Protein AF-A0A1V3L5J2-F1 (afdb_monomer_lite)

Sequence (141 aa):
MDQKIKSFVMALELFTKDADLMKVVALFPEDMNKRKVFYFKEMFITPENHLFYIVTSLFIDWAAEFSGQCDDKTSIFLDEIKDIFEFIDTDISLAEQQKVIDEVKVCLGSLSIPVRHLTKSEIQSLRESKRDAYYKMMAMN

pLDDT: mean 83.61, std 12.0, range [38.22, 95.12]

Structure (mmCIF, N/CA/C/O backbone):
data_AF-A0A1V3L5J2-F1
#
_entry.id   AF-A0A1V3L5J2-F1
#
loop_
_atom_site.group_PDB
_atom_site.id
_atom_site.type_symbol
_atom_site.label_atom_id
_atom_site.label_alt_id
_atom_site.label_comp_id
_atom_site.label_asym_id
_atom_site.label_entity_id
_atom_site.label_seq_id
_atom_site.pdbx_PDB_ins_code
_atom_site.Cartn_x
_atom_site.Cartn_y
_atom_site.Cartn_z
_atom_site.occupancy
_atom_site.B_iso_or_equiv
_atom_site.auth_seq_id
_atom_site.auth_comp_id
_atom_site.auth_asym_id
_atom_site.auth_atom_id
_atom_site.pdbx_PDB_model_num
ATOM 1 N N . MET A 1 1 ? 1.942 -0.411 -19.650 1.00 61.72 1 MET A N 1
ATOM 2 C CA . MET A 1 1 ? 1.562 -0.711 -18.258 1.00 61.72 1 MET A CA 1
ATOM 3 C C . MET A 1 1 ? 0.278 -1.521 -18.272 1.00 61.72 1 MET A C 1
ATOM 5 O O . MET A 1 1 ? -0.712 -1.038 -18.825 1.00 61.72 1 MET A O 1
ATOM 9 N N . ASP A 1 2 ? 0.349 -2.749 -17.759 1.00 79.00 2 ASP A N 1
ATOM 10 C CA . ASP A 1 2 ? -0.768 -3.693 -17.625 1.00 79.00 2 ASP A CA 1
ATOM 11 C C . ASP A 1 2 ? -1.952 -3.053 -16.874 1.00 79.00 2 ASP A C 1
ATOM 13 O O . ASP A 1 2 ? -1.756 -2.198 -16.006 1.00 79.00 2 ASP A O 1
ATOM 17 N N . GLN A 1 3 ? -3.184 -3.441 -17.213 1.00 82.38 3 GLN A N 1
ATOM 18 C CA . GLN A 1 3 ? -4.388 -2.919 -16.566 1.00 82.38 3 GLN A CA 1
ATOM 19 C C . GLN A 1 3 ? -4.410 -3.208 -15.057 1.00 82.38 3 GLN A C 1
ATOM 21 O O . GLN A 1 3 ? -4.843 -2.353 -14.288 1.00 82.38 3 GLN A O 1
ATOM 26 N N . LYS A 1 4 ? -3.902 -4.365 -14.619 1.00 87.19 4 LYS A N 1
ATOM 27 C CA . LYS A 1 4 ? -3.822 -4.727 -13.200 1.00 87.19 4 LYS A CA 1
ATOM 28 C C . LYS A 1 4 ? -2.830 -3.845 -12.441 1.00 87.19 4 LYS A C 1
ATOM 30 O O . LYS A 1 4 ? -3.141 -3.383 -11.348 1.00 87.19 4 LYS A O 1
ATOM 35 N N . ILE A 1 5 ? -1.684 -3.541 -13.051 1.00 88.88 5 ILE A N 1
ATOM 36 C CA . ILE A 1 5 ? -0.670 -2.641 -12.477 1.00 88.88 5 ILE A CA 1
ATOM 37 C C . ILE A 1 5 ? -1.225 -1.218 -12.372 1.00 88.88 5 ILE A C 1
ATOM 39 O O . ILE A 1 5 ? -1.040 -0.555 -11.358 1.00 88.88 5 ILE A O 1
ATOM 43 N N . LYS A 1 6 ? -1.970 -0.747 -13.382 1.00 88.81 6 LYS A N 1
ATOM 44 C CA . LYS A 1 6 ? -2.648 0.557 -13.302 1.00 88.81 6 LYS A CA 1
ATOM 45 C C . LYS A 1 6 ? -3.628 0.620 -12.131 1.00 88.81 6 LYS A C 1
ATOM 47 O O . LYS A 1 6 ? -3.646 1.617 -11.419 1.00 88.81 6 LYS A O 1
ATOM 52 N N . SER A 1 7 ? -4.420 -0.432 -11.917 1.00 91.25 7 SER A N 1
ATOM 53 C CA . SER A 1 7 ? -5.335 -0.515 -10.773 1.00 91.25 7 SER A CA 1
ATOM 54 C C . SER A 1 7 ? -4.595 -0.511 -9.433 1.00 91.25 7 SER A C 1
ATOM 56 O O . SER A 1 7 ? -5.023 0.188 -8.518 1.00 91.25 7 SER A O 1
ATOM 58 N N . PHE A 1 8 ? -3.467 -1.219 -9.336 1.00 93.50 8 PHE A N 1
ATOM 59 C CA . PHE A 1 8 ? -2.598 -1.193 -8.158 1.00 93.50 8 PHE A CA 1
ATOM 60 C C . PHE A 1 8 ? -2.083 0.224 -7.864 1.00 93.50 8 PHE A C 1
ATOM 62 O O . PHE A 1 8 ? -2.241 0.730 -6.754 1.00 93.50 8 PHE A O 1
ATOM 69 N N . VAL A 1 9 ? -1.547 0.908 -8.881 1.00 92.38 9 VAL A N 1
ATOM 70 C CA . VAL A 1 9 ? -1.051 2.288 -8.755 1.00 92.38 9 VAL A CA 1
ATOM 71 C C . VAL A 1 9 ? -2.171 3.245 -8.349 1.00 92.38 9 VAL A C 1
ATOM 73 O O . VAL A 1 9 ? -1.975 4.056 -7.453 1.00 92.38 9 VAL A O 1
ATOM 76 N N . MET A 1 10 ? -3.368 3.125 -8.932 1.00 92.00 10 MET A N 1
ATOM 77 C CA . MET A 1 10 ? -4.522 3.941 -8.532 1.00 92.00 10 MET A CA 1
ATOM 78 C C . MET A 1 10 ? -4.913 3.730 -7.063 1.00 92.00 10 MET A C 1
ATOM 80 O O . MET A 1 10 ? -5.263 4.692 -6.380 1.00 92.00 10 MET A O 1
ATOM 84 N N . ALA A 1 11 ? -4.854 2.492 -6.566 1.00 94.19 11 ALA A N 1
ATOM 85 C CA . ALA A 1 11 ? -5.134 2.203 -5.165 1.00 94.19 11 ALA A CA 1
ATOM 86 C C . ALA A 1 11 ? -4.074 2.815 -4.233 1.00 94.19 11 ALA A C 1
ATOM 88 O O . ALA A 1 11 ? -4.437 3.408 -3.217 1.00 94.19 11 ALA A O 1
ATOM 89 N N . LEU A 1 12 ? -2.789 2.758 -4.602 1.00 94.31 12 LEU A N 1
ATOM 90 C CA . LEU A 1 12 ? -1.713 3.439 -3.868 1.00 94.31 12 LEU A CA 1
ATOM 91 C C . LEU A 1 12 ? -1.854 4.967 -3.899 1.00 94.31 12 LEU A C 1
ATOM 93 O O . LEU A 1 12 ? -1.656 5.645 -2.890 1.00 94.31 12 LEU A O 1
ATOM 97 N N . GLU A 1 13 ? -2.236 5.539 -5.039 1.00 94.00 13 GLU A N 1
ATOM 98 C CA . GLU A 1 13 ? -2.510 6.973 -5.131 1.00 94.00 13 GLU A CA 1
ATOM 99 C C . GLU A 1 13 ? -3.661 7.394 -4.215 1.00 94.00 13 GLU A C 1
ATOM 101 O O . GLU A 1 13 ? -3.608 8.480 -3.641 1.00 94.00 13 GLU A O 1
ATOM 106 N N . LEU A 1 14 ? -4.693 6.560 -4.065 1.00 93.88 14 LEU A N 1
ATOM 107 C CA . LEU A 1 14 ? -5.778 6.829 -3.126 1.00 93.88 14 LEU A CA 1
ATOM 108 C C . LEU A 1 14 ? -5.302 6.699 -1.674 1.00 93.88 14 LEU A C 1
ATOM 110 O O . LEU A 1 14 ? -5.574 7.592 -0.875 1.00 93.88 14 LEU A O 1
ATOM 114 N N . PHE A 1 15 ? -4.536 5.649 -1.362 1.00 95.12 15 PHE A N 1
ATOM 115 C CA . PHE A 1 15 ? -3.928 5.421 -0.046 1.00 95.12 15 PHE A CA 1
ATOM 116 C C . PHE A 1 15 ? -3.099 6.616 0.441 1.00 95.12 15 PHE A C 1
ATOM 118 O O . PHE A 1 15 ? -3.151 6.974 1.610 1.00 95.12 15 PHE A O 1
ATOM 125 N N . THR A 1 16 ? -2.375 7.285 -0.459 1.00 93.69 16 THR A N 1
ATOM 126 C CA . THR A 1 16 ? -1.540 8.443 -0.094 1.00 93.69 16 THR A CA 1
ATOM 127 C C . THR A 1 16 ? -2.293 9.772 0.037 1.00 93.69 16 THR A C 1
ATOM 129 O O . THR A 1 16 ? -1.706 10.757 0.502 1.00 93.69 16 THR A O 1
ATOM 132 N N . LYS A 1 17 ? -3.558 9.83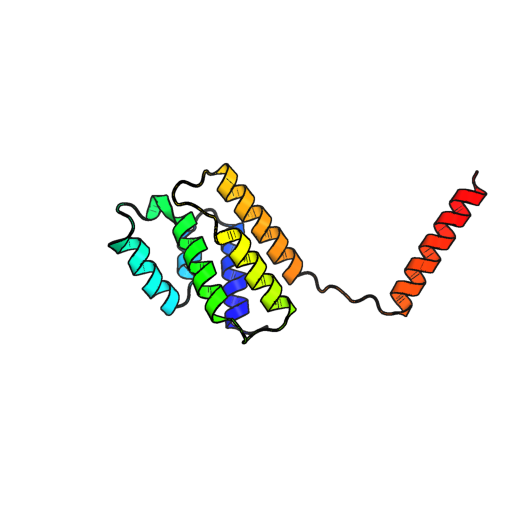8 -0.400 1.00 88.81 17 LYS A N 1
ATOM 133 C CA . LYS A 1 17 ? -4.360 11.075 -0.468 1.00 88.81 17 LYS A CA 1
ATOM 134 C C . LYS A 1 17 ? -5.531 11.100 0.507 1.00 88.81 17 LYS A C 1
ATOM 136 O O . LYS A 1 17 ? -5.910 12.185 0.943 1.00 88.81 17 LYS A O 1
ATOM 141 N N . ASP A 1 18 ? -6.139 9.951 0.783 1.00 78.19 18 ASP A N 1
ATOM 142 C CA . ASP A 1 18 ? -7.372 9.855 1.563 1.00 78.19 18 ASP A CA 1
ATOM 143 C C . ASP A 1 18 ? -7.093 9.280 2.956 1.00 78.19 18 ASP A C 1
ATOM 145 O O . ASP A 1 18 ? -6.372 8.296 3.101 1.00 78.19 18 ASP A O 1
ATOM 149 N N . ALA A 1 19 ? -7.684 9.892 3.984 1.00 74.25 19 ALA A N 1
ATOM 150 C CA . ALA A 1 19 ? -7.640 9.365 5.346 1.00 74.25 19 ALA A CA 1
ATOM 151 C C . ALA A 1 19 ? -8.564 8.144 5.515 1.00 74.25 19 ALA A C 1
ATOM 153 O O . ALA A 1 19 ? -8.405 7.368 6.456 1.00 74.25 19 ALA A O 1
ATOM 154 N N . ASP A 1 20 ? -9.535 7.968 4.614 1.00 88.12 20 ASP A N 1
ATOM 155 C CA . ASP A 1 20 ? -10.473 6.853 4.646 1.00 88.12 20 ASP A CA 1
ATOM 156 C C . ASP A 1 20 ? -9.926 5.625 3.902 1.00 88.12 20 ASP A C 1
ATOM 158 O O . ASP A 1 20 ? -10.171 5.396 2.711 1.00 88.12 20 ASP A O 1
ATOM 162 N N . LEU A 1 21 ? -9.209 4.788 4.651 1.00 90.69 21 LEU A N 1
ATOM 163 C CA . LEU A 1 21 ? -8.639 3.529 4.171 1.00 90.69 21 LEU A CA 1
ATOM 164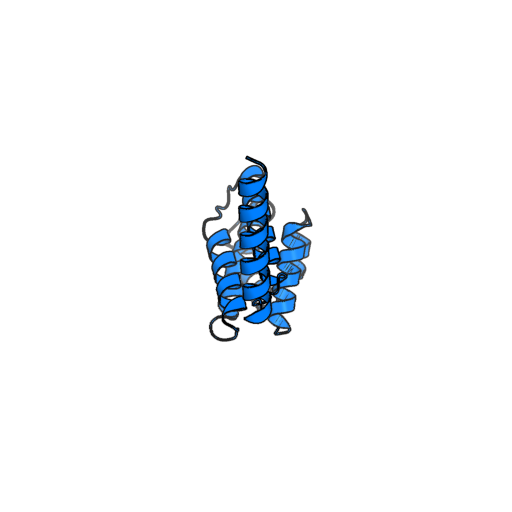 C C . LEU A 1 21 ? -9.692 2.525 3.678 1.00 90.69 21 LEU A C 1
ATOM 166 O O . LEU A 1 21 ? -9.370 1.656 2.866 1.00 90.69 21 LEU A O 1
ATOM 170 N N . MET A 1 22 ? -10.963 2.650 4.077 1.00 88.69 22 MET A N 1
ATOM 171 C CA . MET A 1 22 ? -12.015 1.757 3.578 1.00 88.69 22 MET A CA 1
ATOM 172 C C . MET A 1 22 ? -12.298 1.971 2.089 1.00 88.69 22 MET A C 1
ATOM 174 O O . MET A 1 22 ? -12.689 1.029 1.394 1.00 88.69 22 MET A O 1
ATOM 178 N N . LYS A 1 23 ? -12.043 3.172 1.557 1.00 90.44 23 LYS A N 1
ATOM 179 C CA . LYS A 1 23 ? -12.131 3.414 0.111 1.00 90.44 23 LYS A CA 1
ATOM 180 C C . LYS A 1 23 ? -11.007 2.722 -0.652 1.00 90.44 23 LYS A C 1
ATOM 182 O O . LYS A 1 23 ? -11.248 2.223 -1.746 1.00 90.44 23 LYS A O 1
ATOM 187 N N . VAL A 1 24 ? -9.809 2.644 -0.069 1.00 92.06 24 VAL A N 1
ATOM 188 C CA . VAL A 1 24 ? -8.688 1.871 -0.632 1.00 92.06 24 VAL A CA 1
ATOM 189 C C . VAL A 1 24 ? -9.050 0.392 -0.661 1.00 92.06 24 VAL A C 1
ATOM 191 O O . VAL A 1 24 ? -8.892 -0.266 -1.686 1.00 92.06 24 VAL A O 1
ATOM 194 N N . VAL A 1 25 ? -9.638 -0.107 0.429 1.00 87.69 25 VAL A N 1
ATOM 195 C CA . VAL A 1 25 ? -10.098 -1.494 0.528 1.00 87.69 25 VAL A CA 1
ATOM 196 C C . VAL A 1 25 ? -11.072 -1.867 -0.594 1.00 87.69 25 VAL A C 1
ATOM 198 O O . VAL A 1 25 ? -11.025 -2.985 -1.105 1.00 87.69 25 VAL A O 1
ATOM 201 N N . ALA A 1 26 ? -11.941 -0.942 -1.005 1.00 88.75 26 ALA A N 1
ATOM 202 C CA . ALA A 1 26 ? -12.897 -1.167 -2.087 1.00 88.75 26 ALA A CA 1
ATOM 203 C C . ALA A 1 26 ? -12.245 -1.326 -3.477 1.00 88.75 26 ALA A C 1
ATOM 205 O O . ALA A 1 26 ? -12.897 -1.830 -4.390 1.00 88.75 26 ALA A O 1
ATOM 206 N N . LEU A 1 27 ? -10.982 -0.915 -3.646 1.00 91.06 27 LEU A N 1
ATOM 207 C CA . LEU A 1 27 ? -10.241 -1.029 -4.907 1.00 91.06 27 LEU A CA 1
ATOM 208 C C . LEU A 1 27 ? -9.473 -2.347 -5.050 1.00 91.06 27 LEU A C 1
ATOM 210 O O . LEU A 1 27 ? -9.003 -2.654 -6.147 1.00 91.06 27 LEU A O 1
ATOM 214 N N . PHE A 1 28 ? -9.336 -3.124 -3.973 1.00 91.50 28 PHE A N 1
ATOM 215 C CA . PHE A 1 28 ? -8.645 -4.406 -4.030 1.00 91.50 28 PHE A CA 1
ATOM 216 C C . PHE A 1 28 ? -9.395 -5.413 -4.917 1.00 91.50 28 PHE A C 1
ATOM 218 O O . PHE A 1 28 ? -10.631 -5.474 -4.881 1.00 91.50 28 PHE A O 1
ATOM 225 N N . PRO A 1 29 ? -8.673 -6.249 -5.689 1.00 91.44 29 PRO A N 1
ATOM 226 C CA . PRO A 1 29 ? -9.286 -7.294 -6.497 1.00 91.44 29 PRO A CA 1
ATOM 227 C C . PRO A 1 29 ? -9.956 -8.355 -5.615 1.00 91.44 29 PRO A C 1
ATOM 229 O O . PRO A 1 29 ? -9.717 -8.451 -4.409 1.00 91.44 29 PRO A O 1
ATOM 232 N N . GLU A 1 30 ? -10.818 -9.174 -6.215 1.00 87.56 30 GLU A N 1
ATOM 233 C CA . GLU A 1 30 ? -11.623 -10.165 -5.490 1.00 87.56 30 GLU A CA 1
ATOM 234 C C . GLU A 1 30 ? -10.773 -11.128 -4.643 1.00 87.56 30 GLU A C 1
ATOM 236 O O . GLU A 1 30 ? -11.128 -11.430 -3.504 1.00 87.56 30 GLU A O 1
ATOM 241 N N . ASP A 1 31 ? -9.615 -11.551 -5.149 1.00 85.31 31 ASP A N 1
ATOM 242 C CA . ASP A 1 31 ? -8.733 -12.463 -4.418 1.00 85.31 31 ASP A CA 1
ATOM 243 C C . ASP A 1 31 ? -8.096 -11.806 -3.184 1.00 85.31 31 ASP A C 1
ATOM 245 O O . ASP A 1 31 ? -8.024 -12.433 -2.125 1.00 85.31 31 ASP A O 1
ATOM 249 N N . MET A 1 32 ? -7.769 -10.511 -3.246 1.00 88.19 32 MET A N 1
ATOM 250 C CA . MET A 1 32 ? -7.349 -9.735 -2.071 1.00 88.19 32 MET A CA 1
ATOM 251 C C . MET A 1 32 ? -8.504 -9.529 -1.086 1.00 88.19 32 MET A C 1
ATOM 253 O O . MET A 1 32 ? -8.313 -9.586 0.128 1.00 88.19 32 MET A O 1
ATOM 257 N N . ASN A 1 33 ? -9.737 -9.381 -1.578 1.00 80.88 33 ASN A N 1
ATOM 258 C CA . ASN A 1 33 ? -10.915 -9.320 -0.714 1.00 80.88 33 ASN A CA 1
ATOM 259 C C . ASN A 1 33 ? -11.160 -10.624 0.057 1.00 80.88 33 ASN A C 1
ATOM 261 O O . ASN A 1 33 ? -11.643 -10.560 1.186 1.00 80.88 33 ASN A O 1
ATOM 265 N N . LYS A 1 34 ? -10.804 -11.791 -0.496 1.00 83.50 34 LYS A N 1
ATOM 266 C CA . LYS A 1 34 ? -10.846 -13.061 0.252 1.00 83.50 34 LYS A CA 1
ATOM 267 C C . LYS A 1 34 ? -9.822 -13.063 1.387 1.00 83.50 34 LYS A C 1
ATOM 269 O O . LYS A 1 34 ? -10.165 -13.440 2.503 1.00 83.50 34 LYS A O 1
ATOM 274 N N . ARG A 1 35 ? -8.601 -12.575 1.140 1.00 84.38 35 ARG A N 1
ATOM 275 C CA . ARG A 1 35 ? -7.555 -12.450 2.174 1.00 84.38 35 ARG A CA 1
ATOM 276 C C . ARG A 1 35 ? -7.919 -11.432 3.249 1.00 84.38 35 ARG A C 1
ATOM 278 O O . ARG A 1 35 ? -7.724 -11.690 4.429 1.00 84.38 35 ARG A O 1
ATOM 285 N N . LYS A 1 36 ? -8.572 -10.330 2.876 1.00 84.56 36 LYS A N 1
ATOM 286 C CA . LYS A 1 36 ? -9.139 -9.359 3.822 1.00 84.56 36 LYS A CA 1
ATOM 287 C C . LYS A 1 36 ? -10.047 -10.016 4.866 1.00 84.56 36 LYS A C 1
ATOM 289 O O . LYS A 1 36 ? -10.023 -9.611 6.024 1.00 84.56 36 LYS A O 1
ATOM 294 N N . VAL A 1 37 ? -10.840 -11.023 4.482 1.00 85.12 37 VAL A N 1
ATOM 295 C CA . VAL A 1 37 ? -11.734 -11.727 5.420 1.00 85.12 37 VAL A CA 1
ATOM 296 C C . VAL A 1 37 ? -10.950 -12.357 6.571 1.00 85.12 37 VAL A C 1
ATOM 298 O O . VAL A 1 37 ? -11.419 -12.285 7.701 1.00 85.12 37 VAL A O 1
ATOM 301 N N . PHE A 1 38 ? -9.761 -12.908 6.310 1.00 85.31 38 PHE A N 1
ATOM 302 C CA . PHE A 1 38 ? -8.895 -13.455 7.356 1.00 85.31 38 PHE A CA 1
ATOM 303 C C . PHE A 1 38 ? -8.523 -12.379 8.387 1.00 85.31 38 PHE A C 1
ATOM 305 O O . PHE A 1 38 ? -8.755 -12.564 9.578 1.00 85.31 38 PHE A O 1
ATOM 312 N N . TYR A 1 39 ? -8.066 -11.207 7.939 1.00 83.56 39 TYR A N 1
ATOM 313 C CA . TYR A 1 39 ? -7.738 -10.103 8.848 1.00 83.56 39 TYR A CA 1
ATOM 314 C C . TYR A 1 39 ? -8.945 -9.630 9.668 1.00 83.56 39 TYR A C 1
ATOM 316 O O . TYR A 1 39 ? -8.845 -9.444 10.879 1.00 83.56 39 TYR A O 1
ATOM 324 N N . PHE A 1 40 ? -10.096 -9.461 9.014 1.00 81.50 40 PHE A N 1
ATOM 325 C CA . PHE A 1 40 ? -11.293 -8.882 9.630 1.00 81.50 40 PHE A CA 1
ATOM 326 C C . PHE A 1 40 ? -12.069 -9.836 10.539 1.00 81.50 40 PHE A C 1
ATOM 328 O O . PHE A 1 40 ? -12.846 -9.365 11.365 1.00 81.50 40 PHE A O 1
ATOM 335 N N . LYS A 1 41 ? -11.935 -11.154 10.357 1.00 83.44 41 LYS A N 1
ATOM 336 C CA . LYS A 1 41 ? -12.706 -12.145 11.125 1.00 83.44 41 LYS A CA 1
ATOM 337 C C . LYS A 1 41 ? -11.862 -13.001 12.053 1.00 83.44 41 LYS A C 1
ATOM 339 O O . LYS A 1 41 ? -12.370 -13.418 13.086 1.00 83.44 41 LYS A O 1
ATOM 344 N N . GLU A 1 42 ? -10.614 -13.271 11.682 1.00 81.94 42 GLU A N 1
ATOM 345 C CA . GLU A 1 42 ? -9.784 -14.266 12.365 1.00 81.94 42 GLU A CA 1
ATOM 346 C C . GLU A 1 42 ? -8.632 -13.625 13.151 1.00 81.94 42 GLU A C 1
ATOM 348 O O . GLU A 1 42 ? -8.254 -14.138 14.200 1.00 81.94 42 GLU A O 1
ATOM 353 N N . MET A 1 43 ? -8.070 -12.506 12.673 1.00 83.81 43 MET A N 1
ATOM 354 C CA . MET A 1 43 ? -6.862 -11.915 13.269 1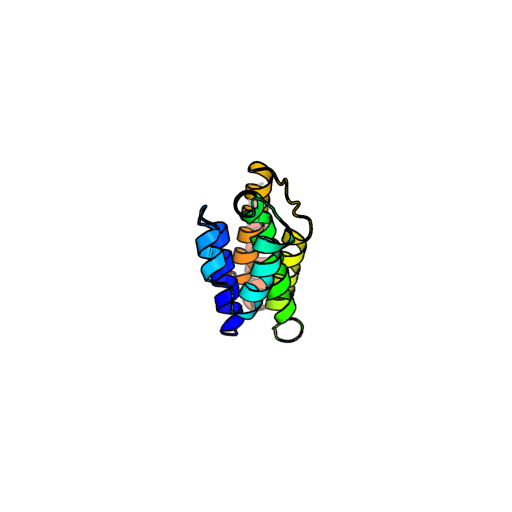.00 83.81 43 MET A CA 1
ATOM 355 C C . MET A 1 43 ? -7.150 -10.838 14.323 1.00 83.81 43 MET A C 1
ATOM 357 O O . MET A 1 43 ? -6.462 -10.785 15.341 1.00 83.81 43 MET A O 1
ATOM 361 N N . PHE A 1 44 ? -8.155 -9.985 14.104 1.00 85.00 44 PHE A N 1
ATOM 362 C CA . PHE A 1 44 ? -8.439 -8.844 14.979 1.00 85.00 44 PHE A CA 1
ATOM 363 C C . PHE A 1 44 ? -9.864 -8.866 15.530 1.00 85.00 44 PHE A C 1
ATOM 365 O O . PHE A 1 4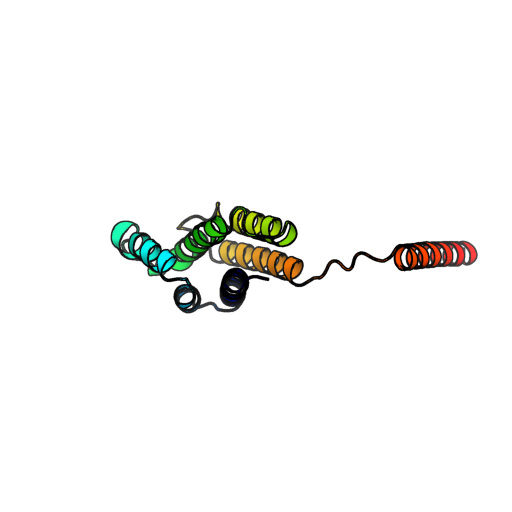4 ? -10.820 -9.146 14.814 1.00 85.00 44 PHE A O 1
ATOM 372 N N . ILE A 1 45 ? -10.007 -8.483 16.804 1.00 82.31 45 ILE A N 1
ATOM 373 C CA . ILE A 1 45 ? -11.314 -8.260 17.446 1.00 82.31 45 ILE A CA 1
ATOM 374 C C . ILE A 1 45 ? -11.942 -6.945 16.947 1.00 82.31 45 ILE A C 1
ATOM 376 O O . ILE A 1 45 ? -13.155 -6.864 16.782 1.00 82.31 45 ILE A O 1
ATOM 380 N N . THR A 1 46 ? -11.113 -5.924 16.692 1.00 84.88 46 THR A N 1
ATOM 381 C CA . THR A 1 46 ? -11.512 -4.603 16.171 1.00 84.88 46 THR A CA 1
ATOM 382 C C . THR A 1 46 ? -10.648 -4.228 14.960 1.00 84.88 46 THR A C 1
ATOM 384 O O . THR A 1 46 ? -9.692 -3.460 15.107 1.00 84.88 46 THR A O 1
ATOM 387 N N . PRO A 1 47 ? -10.903 -4.804 13.772 1.00 82.81 47 PRO A N 1
ATOM 388 C CA . PRO A 1 47 ? -10.064 -4.608 12.587 1.00 82.81 47 PRO A CA 1
ATOM 389 C C . PRO A 1 47 ? -10.006 -3.152 12.110 1.00 82.81 47 PRO A C 1
ATOM 391 O O . PRO A 1 47 ? -9.019 -2.752 11.497 1.00 82.81 47 PRO A O 1
ATOM 394 N N . GLU A 1 48 ? -11.007 -2.333 12.437 1.00 86.00 48 GLU A N 1
ATOM 395 C CA . GLU A 1 48 ? -11.047 -0.904 12.112 1.00 86.00 48 GLU A CA 1
ATOM 396 C C . GLU A 1 48 ? -9.858 -0.144 12.720 1.00 86.00 48 GLU A C 1
ATOM 398 O O . GLU A 1 48 ? -9.319 0.769 12.097 1.00 86.00 48 GLU A O 1
ATOM 403 N N . ASN A 1 49 ? -9.400 -0.571 13.902 1.00 87.00 49 ASN A N 1
ATOM 404 C CA . ASN A 1 49 ? -8.252 0.024 14.592 1.00 87.00 49 ASN A CA 1
ATOM 405 C C . ASN A 1 49 ? -6.907 -0.365 13.959 1.00 87.00 49 ASN A C 1
ATOM 407 O O . ASN A 1 49 ? -5.897 0.273 14.236 1.00 87.00 49 ASN A O 1
ATOM 411 N N . HIS A 1 50 ? -6.895 -1.388 13.102 1.00 90.00 50 HIS A N 1
ATOM 412 C CA . HIS A 1 50 ? -5.693 -1.921 12.457 1.00 90.00 50 HIS A CA 1
ATOM 413 C C . HIS A 1 50 ? -5.750 -1.775 10.932 1.00 90.00 50 HIS A C 1
ATOM 415 O O . HIS A 1 50 ? -4.987 -2.420 10.215 1.00 90.00 50 HIS A O 1
ATOM 421 N N . LEU A 1 51 ? -6.639 -0.916 10.411 1.00 91.50 51 LEU A N 1
ATOM 422 C CA . LEU A 1 51 ? -6.846 -0.750 8.969 1.00 91.50 51 LEU A CA 1
ATOM 423 C C . LEU A 1 51 ? -5.566 -0.414 8.212 1.00 91.50 51 LEU A C 1
ATOM 425 O O . LEU A 1 51 ? -5.392 -0.908 7.103 1.00 91.50 51 LEU A O 1
ATOM 429 N N . PHE A 1 52 ? -4.675 0.388 8.799 1.00 93.12 52 PHE A N 1
ATOM 430 C CA . PHE A 1 52 ? -3.408 0.738 8.163 1.00 93.12 52 PHE A CA 1
ATOM 431 C C . PHE A 1 52 ? -2.563 -0.513 7.906 1.00 93.12 52 PHE A C 1
ATOM 433 O O . PHE A 1 52 ? -2.234 -0.792 6.758 1.00 93.12 52 PHE A O 1
ATOM 440 N N . TYR A 1 53 ? -2.336 -1.320 8.947 1.00 92.25 53 TYR A N 1
ATOM 441 C CA . TYR A 1 53 ? -1.630 -2.600 8.857 1.00 92.25 53 TYR A CA 1
ATOM 442 C C . TYR A 1 53 ? -2.295 -3.574 7.873 1.00 92.25 53 TYR A C 1
ATOM 444 O O . TYR A 1 53 ? -1.626 -4.216 7.063 1.00 92.25 53 TYR A O 1
ATOM 452 N N . ILE A 1 54 ? -3.627 -3.686 7.916 1.00 91.94 54 ILE A N 1
ATOM 453 C CA . ILE A 1 54 ? -4.361 -4.601 7.034 1.00 91.94 54 ILE A CA 1
ATOM 454 C C . ILE A 1 54 ? -4.205 -4.175 5.571 1.00 91.94 54 ILE A C 1
ATOM 456 O O . ILE A 1 54 ? -3.936 -5.007 4.707 1.00 91.94 54 ILE A O 1
ATOM 460 N N . VAL A 1 55 ? -4.363 -2.883 5.277 1.00 94.00 55 VAL A N 1
ATOM 461 C CA . VAL A 1 55 ? -4.252 -2.351 3.914 1.00 94.00 55 VAL A CA 1
ATOM 462 C C . VAL A 1 55 ? -2.839 -2.526 3.367 1.00 94.00 55 VAL A C 1
ATOM 464 O O . VAL A 1 55 ? -2.692 -2.974 2.231 1.00 94.00 55 VAL A O 1
ATOM 467 N N . THR A 1 56 ? -1.804 -2.230 4.153 1.00 94.62 56 THR A N 1
ATOM 468 C CA . THR A 1 56 ? -0.411 -2.381 3.709 1.00 94.62 56 THR A CA 1
ATOM 469 C C . THR A 1 56 ? -0.039 -3.849 3.509 1.00 94.62 56 THR A C 1
ATOM 471 O O . THR A 1 56 ? 0.576 -4.182 2.498 1.00 94.62 56 THR A O 1
ATOM 474 N N . SER A 1 57 ? -0.526 -4.751 4.366 1.00 92.69 57 SER A N 1
ATOM 475 C CA . SER A 1 57 ? -0.370 -6.201 4.179 1.00 92.69 57 SER A CA 1
ATOM 476 C C . SER A 1 57 ? -1.013 -6.693 2.876 1.00 92.69 57 SER A C 1
ATOM 478 O O . SER A 1 57 ? -0.407 -7.449 2.117 1.00 92.69 57 SER A O 1
ATOM 480 N N . LEU A 1 58 ? -2.224 -6.219 2.563 1.00 93.38 58 LEU A N 1
ATOM 481 C CA . LEU A 1 58 ? -2.905 -6.560 1.310 1.00 93.38 58 LEU A CA 1
ATOM 482 C C . LEU A 1 58 ? -2.186 -5.993 0.078 1.00 93.38 58 LEU A C 1
ATOM 484 O O . LEU A 1 58 ? -2.205 -6.619 -0.981 1.00 93.38 58 LEU A O 1
ATOM 488 N N . PHE A 1 59 ? -1.524 -4.838 0.192 1.00 95.06 59 PHE A N 1
ATOM 489 C CA . PHE A 1 59 ? -0.676 -4.326 -0.885 1.00 95.06 59 PHE A CA 1
ATOM 490 C C . PHE A 1 59 ? 0.558 -5.195 -1.129 1.00 95.06 59 PHE A C 1
ATOM 492 O O . PHE A 1 59 ? 0.892 -5.409 -2.293 1.00 95.06 59 PHE A O 1
ATOM 499 N N . ILE A 1 60 ? 1.207 -5.721 -0.084 1.00 93.38 60 ILE A N 1
ATOM 500 C CA . ILE A 1 60 ? 2.335 -6.659 -0.233 1.00 93.38 60 ILE A CA 1
ATOM 501 C C . ILE A 1 60 ? 1.881 -7.906 -0.993 1.00 93.38 60 ILE A C 1
ATOM 503 O O . ILE A 1 60 ? 2.513 -8.309 -1.973 1.00 93.38 60 ILE A O 1
ATOM 507 N N . ASP A 1 61 ? 0.754 -8.481 -0.572 1.00 92.00 61 ASP A N 1
ATOM 508 C CA . ASP A 1 61 ? 0.169 -9.655 -1.211 1.00 92.00 61 ASP A CA 1
ATOM 509 C C . ASP A 1 61 ? -0.171 -9.398 -2.680 1.00 92.00 61 ASP A C 1
ATOM 511 O O . ASP A 1 61 ? 0.139 -10.220 -3.543 1.00 92.00 61 ASP A O 1
ATOM 515 N N . TRP A 1 62 ? -0.768 -8.242 -2.981 1.00 93.75 62 TRP A N 1
ATOM 516 C CA . TRP A 1 62 ? -1.102 -7.869 -4.351 1.00 93.75 62 TRP A CA 1
ATOM 517 C C . TRP A 1 62 ? 0.153 -7.615 -5.197 1.00 93.75 62 TRP A C 1
ATOM 519 O O . TRP A 1 62 ? 0.220 -8.061 -6.340 1.00 93.75 62 TRP A O 1
ATOM 529 N N . ALA A 1 63 ? 1.178 -6.965 -4.637 1.00 92.12 63 ALA A N 1
ATOM 530 C CA . ALA A 1 63 ? 2.450 -6.736 -5.317 1.00 92.12 63 ALA A CA 1
ATOM 531 C C . ALA A 1 63 ? 3.148 -8.057 -5.684 1.00 92.12 63 ALA A C 1
ATOM 533 O O . ALA A 1 63 ? 3.701 -8.187 -6.779 1.00 92.12 63 ALA A O 1
ATOM 534 N N . ALA A 1 64 ? 3.077 -9.063 -4.806 1.00 90.06 64 ALA A N 1
ATOM 535 C CA . ALA A 1 64 ? 3.656 -10.383 -5.044 1.00 90.06 64 ALA A CA 1
ATOM 536 C C . ALA A 1 64 ? 3.023 -11.119 -6.242 1.00 90.06 64 ALA A C 1
ATOM 538 O O . ALA A 1 64 ? 3.716 -11.881 -6.920 1.00 90.06 64 ALA A O 1
ATOM 539 N N . GLU A 1 65 ? 1.749 -10.862 -6.563 1.00 90.38 65 GLU A N 1
ATOM 540 C CA . GLU A 1 65 ? 1.074 -11.470 -7.724 1.00 90.38 65 GLU A CA 1
ATOM 541 C C . GLU A 1 65 ? 1.668 -11.035 -9.070 1.00 90.38 65 GLU A C 1
ATOM 543 O O . GLU A 1 65 ? 1.476 -11.714 -10.081 1.00 90.38 65 GLU A O 1
ATOM 548 N N . PHE A 1 66 ? 2.399 -9.920 -9.096 1.00 88.56 66 PHE A N 1
ATOM 549 C CA . PHE A 1 66 ? 3.033 -9.389 -10.299 1.00 88.56 66 PHE A CA 1
ATOM 550 C C . PHE A 1 66 ? 4.452 -9.920 -10.537 1.00 88.56 66 PHE A C 1
ATOM 552 O O . PHE A 1 66 ? 5.066 -9.585 -11.554 1.00 88.56 66 PHE A O 1
ATOM 559 N N . SER A 1 67 ? 4.989 -10.744 -9.630 1.00 78.12 67 SER A N 1
ATOM 560 C CA . SER A 1 67 ? 6.347 -11.276 -9.755 1.00 78.12 67 SER A CA 1
ATOM 561 C C . SER A 1 67 ? 6.537 -12.004 -11.093 1.00 78.12 67 SER A C 1
ATOM 563 O O . SER A 1 67 ? 5.752 -12.878 -11.467 1.00 78.12 67 SER A O 1
ATOM 565 N N . GLY A 1 68 ? 7.562 -11.598 -11.849 1.00 76.06 68 GLY A N 1
ATOM 566 C CA . GLY A 1 68 ? 7.887 -12.164 -13.163 1.00 76.06 68 GLY A CA 1
ATOM 567 C C . GLY A 1 68 ? 6.957 -11.759 -14.317 1.00 76.06 68 GLY A C 1
ATOM 568 O O . GLY A 1 68 ? 7.113 -12.284 -15.416 1.00 76.06 68 GLY A O 1
ATOM 569 N N . GLN A 1 69 ? 6.005 -10.842 -14.099 1.00 80.69 69 GLN A N 1
ATOM 570 C CA . GLN A 1 69 ? 5.027 -10.396 -15.111 1.00 80.69 69 GLN A CA 1
ATOM 571 C C . GLN A 1 69 ? 5.208 -8.925 -15.535 1.00 80.69 69 GLN A C 1
ATOM 573 O O . GLN A 1 69 ? 4.408 -8.395 -16.307 1.00 80.69 69 GLN A O 1
ATOM 578 N N . CYS A 1 70 ? 6.257 -8.263 -15.047 1.00 82.50 70 CYS A N 1
ATOM 579 C CA . CYS A 1 70 ? 6.474 -6.823 -15.176 1.00 82.50 70 CYS A CA 1
ATOM 580 C C . CYS A 1 70 ? 7.804 -6.490 -15.859 1.00 82.50 70 CYS A C 1
ATOM 582 O O . CYS A 1 70 ? 8.726 -7.302 -15.869 1.00 82.50 70 CYS A O 1
ATOM 584 N N . ASP A 1 71 ? 7.908 -5.272 -16.401 1.00 85.44 71 ASP A N 1
ATOM 585 C CA . ASP A 1 71 ? 9.203 -4.708 -16.795 1.00 85.44 71 ASP A CA 1
ATOM 586 C C . ASP A 1 71 ? 10.075 -4.388 -15.568 1.00 85.44 71 ASP A C 1
ATOM 588 O O . ASP A 1 71 ? 9.562 -4.232 -14.457 1.00 85.44 71 ASP A O 1
ATOM 592 N N . ASP A 1 72 ? 11.391 -4.268 -15.773 1.00 85.56 72 ASP A N 1
ATOM 593 C CA . ASP A 1 72 ? 12.366 -4.035 -14.696 1.00 85.56 72 ASP A CA 1
ATOM 594 C C . ASP A 1 72 ? 12.010 -2.812 -13.843 1.00 85.56 72 ASP A C 1
ATOM 596 O O . ASP A 1 72 ? 12.106 -2.852 -12.618 1.00 85.56 72 ASP A O 1
ATOM 600 N N . LYS A 1 73 ? 11.549 -1.726 -14.480 1.00 86.50 73 LYS A N 1
ATOM 601 C CA . LYS A 1 73 ? 11.173 -0.493 -13.776 1.00 86.50 73 LYS A CA 1
ATOM 602 C C . LYS A 1 73 ? 10.017 -0.751 -12.813 1.00 86.50 73 LYS A C 1
ATOM 604 O O . LYS A 1 73 ? 10.043 -0.290 -11.676 1.00 86.50 73 LYS A O 1
ATOM 609 N N . THR A 1 74 ? 8.996 -1.457 -13.280 1.00 87.94 74 THR A N 1
ATOM 610 C CA . THR A 1 74 ? 7.824 -1.772 -12.473 1.00 87.94 74 THR A CA 1
ATOM 611 C C . THR A 1 74 ? 8.159 -2.800 -11.400 1.00 87.94 74 THR A C 1
ATOM 613 O O . THR A 1 74 ? 7.653 -2.678 -10.293 1.00 87.94 74 THR A O 1
ATOM 616 N N . SER A 1 75 ? 9.038 -3.766 -11.684 1.00 88.44 75 SER A N 1
ATOM 617 C CA . SER A 1 75 ? 9.518 -4.714 -10.672 1.00 88.44 75 SER A CA 1
ATOM 618 C C . SER A 1 75 ? 10.221 -3.994 -9.524 1.00 88.44 75 SER A C 1
ATOM 620 O O . SER A 1 75 ? 9.849 -4.203 -8.378 1.00 88.44 75 SER A O 1
ATOM 622 N N . ILE A 1 76 ? 11.159 -3.088 -9.830 1.00 89.62 76 ILE A N 1
ATOM 623 C CA . ILE A 1 76 ? 11.872 -2.293 -8.816 1.00 89.62 76 ILE A CA 1
ATOM 624 C C . ILE A 1 76 ? 10.885 -1.489 -7.968 1.00 89.62 76 ILE A C 1
ATOM 626 O O . ILE A 1 76 ? 10.959 -1.516 -6.747 1.00 89.62 76 ILE A O 1
ATOM 630 N N . PHE A 1 77 ? 9.923 -0.819 -8.606 1.00 91.00 77 PHE A N 1
ATOM 631 C CA . PHE A 1 77 ? 8.882 -0.084 -7.887 1.00 91.00 77 PHE A CA 1
ATOM 632 C C . PHE A 1 77 ? 8.066 -0.984 -6.947 1.00 91.00 77 PHE A C 1
ATOM 634 O O . PHE A 1 77 ? 7.778 -0.595 -5.820 1.00 91.00 77 PHE A O 1
ATOM 641 N N . LEU A 1 78 ? 7.672 -2.177 -7.397 1.00 92.00 78 LEU A N 1
ATOM 642 C CA . LEU A 1 78 ? 6.898 -3.107 -6.574 1.00 92.00 78 LEU A CA 1
ATOM 643 C C . LEU A 1 78 ? 7.709 -3.634 -5.386 1.00 92.00 78 LEU A C 1
ATOM 645 O O . LEU A 1 78 ? 7.146 -3.788 -4.304 1.00 92.00 78 LEU A O 1
ATOM 649 N N . ASP A 1 79 ? 9.004 -3.885 -5.575 1.00 90.38 79 ASP A N 1
ATOM 650 C CA . ASP A 1 79 ? 9.903 -4.300 -4.499 1.00 90.38 79 ASP A CA 1
ATOM 651 C C . ASP A 1 79 ? 10.097 -3.172 -3.474 1.00 90.38 79 ASP A C 1
ATOM 653 O O . ASP A 1 79 ? 9.919 -3.412 -2.285 1.00 90.38 79 ASP A O 1
ATOM 657 N N . GLU A 1 80 ? 10.304 -1.925 -3.915 1.00 91.81 80 GLU A N 1
ATOM 658 C CA . GLU A 1 80 ? 10.366 -0.759 -3.016 1.00 91.81 80 GLU A CA 1
ATOM 659 C C . GLU A 1 80 ? 9.088 -0.608 -2.173 1.00 91.81 80 GLU A C 1
ATOM 661 O O . GLU A 1 80 ? 9.155 -0.379 -0.967 1.00 91.81 80 GLU A O 1
ATOM 666 N N . ILE A 1 81 ? 7.908 -0.763 -2.786 1.00 93.50 81 ILE A N 1
ATOM 667 C CA . ILE A 1 81 ? 6.632 -0.690 -2.059 1.00 93.50 81 ILE A CA 1
ATOM 668 C C . ILE A 1 81 ? 6.519 -1.805 -1.016 1.00 93.50 81 ILE A C 1
ATOM 670 O O . ILE A 1 81 ? 6.027 -1.565 0.087 1.00 93.50 81 ILE A O 1
ATOM 674 N N . LYS A 1 82 ? 6.962 -3.021 -1.347 1.00 92.12 82 LYS A N 1
ATOM 675 C CA . LYS A 1 82 ? 6.955 -4.137 -0.397 1.00 92.12 82 LYS A CA 1
ATOM 676 C C . LYS A 1 82 ? 7.894 -3.873 0.773 1.00 92.12 82 LYS A C 1
ATOM 678 O O . LYS A 1 82 ? 7.461 -4.051 1.905 1.00 92.12 82 LYS A O 1
ATOM 683 N N . ASP A 1 83 ? 9.106 -3.394 0.508 1.00 90.56 83 ASP A N 1
ATOM 684 C CA . ASP A 1 83 ? 10.099 -3.086 1.541 1.00 90.56 83 ASP A CA 1
ATOM 685 C C . ASP A 1 83 ? 9.580 -2.023 2.524 1.00 90.56 83 ASP A C 1
ATOM 687 O O . ASP A 1 83 ? 9.748 -2.159 3.735 1.00 90.56 83 ASP A O 1
ATOM 691 N N . ILE A 1 84 ? 8.889 -0.989 2.023 1.00 93.00 84 ILE A N 1
ATOM 692 C CA . ILE A 1 84 ? 8.261 0.043 2.869 1.00 93.00 84 ILE A CA 1
ATOM 693 C C . ILE A 1 84 ? 7.184 -0.570 3.780 1.00 93.00 84 ILE A C 1
ATOM 695 O O . ILE A 1 84 ? 7.033 -0.167 4.934 1.00 93.00 84 ILE A O 1
ATOM 699 N N . PHE A 1 85 ? 6.404 -1.526 3.271 1.00 93.62 85 PHE A N 1
ATOM 700 C CA . PHE A 1 85 ? 5.262 -2.086 3.993 1.00 93.62 85 PHE A CA 1
ATOM 701 C C . PHE A 1 85 ? 5.595 -3.274 4.903 1.00 93.62 85 PHE A C 1
ATOM 703 O O . PHE A 1 85 ? 4.864 -3.495 5.868 1.00 93.62 85 PHE A O 1
ATOM 710 N N . GLU A 1 86 ? 6.666 -4.024 4.631 1.00 87.94 86 GLU A N 1
ATOM 711 C CA . GLU A 1 86 ? 7.008 -5.278 5.325 1.00 87.94 86 GLU A CA 1
ATOM 712 C C . GLU A 1 86 ? 7.204 -5.103 6.840 1.00 87.94 86 GLU A C 1
ATOM 714 O O . GLU A 1 86 ? 6.899 -6.008 7.615 1.00 87.94 86 GLU A O 1
ATOM 719 N N . PHE A 1 87 ? 7.656 -3.925 7.275 1.00 83.44 87 PHE A N 1
ATOM 720 C CA . PHE A 1 87 ? 7.999 -3.646 8.674 1.00 83.44 87 PHE A CA 1
ATOM 721 C C . PHE A 1 87 ? 6.920 -2.882 9.450 1.00 83.44 87 PHE A C 1
ATOM 723 O O . PHE A 1 87 ? 7.179 -2.390 10.548 1.00 83.44 87 PHE A O 1
ATOM 730 N N . ILE A 1 88 ? 5.717 -2.750 8.891 1.00 87.12 88 ILE A N 1
ATOM 731 C CA . ILE A 1 88 ? 4.609 -2.059 9.556 1.00 87.12 88 ILE A CA 1
ATOM 732 C C . ILE A 1 88 ? 4.002 -2.972 10.620 1.00 87.12 88 ILE A C 1
ATOM 734 O O . ILE A 1 88 ? 3.541 -4.070 10.313 1.00 87.12 88 ILE A O 1
ATOM 738 N N . ASP A 1 89 ? 3.948 -2.487 11.860 1.00 83.75 89 ASP A N 1
ATOM 739 C CA . ASP A 1 89 ? 3.275 -3.166 12.969 1.00 83.75 89 ASP A CA 1
ATOM 740 C C . ASP A 1 89 ? 1.809 -2.706 13.107 1.00 83.75 89 ASP A C 1
ATOM 742 O O . ASP A 1 89 ? 1.369 -1.670 12.602 1.00 83.75 89 ASP A O 1
ATOM 746 N N . THR A 1 90 ? 1.038 -3.514 13.815 1.00 86.19 90 THR A N 1
ATOM 747 C CA . THR A 1 90 ? -0.358 -3.330 14.193 1.00 86.19 90 THR A CA 1
ATOM 748 C C . THR A 1 90 ? -0.610 -2.146 15.129 1.00 86.19 90 THR A C 1
ATOM 750 O O . THR A 1 90 ? -1.750 -1.677 15.183 1.00 86.19 90 THR A O 1
ATOM 753 N N . ASP A 1 91 ? 0.412 -1.657 15.838 1.00 85.75 91 ASP A N 1
ATOM 754 C CA . ASP A 1 91 ? 0.365 -0.532 16.784 1.00 85.75 91 ASP A CA 1
ATOM 755 C C . ASP A 1 91 ? 1.046 0.749 16.260 1.00 85.75 91 ASP A C 1
ATOM 757 O O . ASP A 1 91 ? 1.256 1.702 17.015 1.00 85.75 91 ASP A O 1
ATOM 761 N N . ILE A 1 92 ? 1.329 0.801 14.952 1.00 88.56 92 ILE A N 1
ATOM 762 C CA . ILE A 1 92 ? 1.980 1.930 14.279 1.00 88.56 92 ILE A CA 1
ATOM 763 C C . ILE A 1 92 ? 1.325 3.282 14.610 1.00 88.56 92 ILE A C 1
ATOM 765 O O . ILE A 1 92 ? 0.121 3.503 14.419 1.00 88.56 92 ILE A O 1
ATOM 769 N N . SER A 1 93 ? 2.141 4.237 15.061 1.00 90.50 93 SER A N 1
ATOM 770 C CA . SER A 1 93 ? 1.667 5.569 15.437 1.00 90.50 93 SER A CA 1
ATOM 771 C C . SER A 1 93 ? 1.268 6.407 14.218 1.00 90.50 93 SER A C 1
ATOM 773 O O . SER A 1 93 ? 1.784 6.228 13.118 1.00 90.50 93 SER A O 1
ATOM 775 N N . LEU A 1 94 ? 0.410 7.416 14.410 1.00 91.38 94 LEU A N 1
ATOM 776 C CA . LEU A 1 94 ? 0.014 8.333 13.326 1.00 91.38 94 LEU A CA 1
ATOM 777 C C . LEU A 1 94 ? 1.213 9.034 12.660 1.00 91.38 94 LEU A C 1
ATOM 779 O O . LEU A 1 94 ? 1.193 9.295 11.460 1.00 91.38 94 LEU A O 1
ATOM 783 N N . ALA A 1 95 ? 2.266 9.333 13.427 1.00 91.81 95 ALA A N 1
ATOM 784 C CA . ALA A 1 95 ? 3.476 9.952 12.892 1.00 91.81 95 ALA A CA 1
ATOM 785 C C . ALA A 1 95 ? 4.264 8.990 11.988 1.00 91.81 95 ALA A C 1
ATOM 787 O O . ALA A 1 95 ? 4.824 9.416 10.982 1.00 91.81 95 ALA A O 1
ATOM 788 N N . GLU A 1 96 ? 4.304 7.703 12.328 1.00 91.31 96 GLU A N 1
ATOM 789 C CA . GLU A 1 96 ? 4.935 6.666 11.505 1.00 91.31 96 GLU A CA 1
ATOM 790 C C . GLU A 1 96 ? 4.094 6.342 10.271 1.00 91.31 96 GLU A C 1
ATOM 792 O O . GLU A 1 96 ? 4.643 6.268 9.176 1.00 91.31 96 GLU A O 1
ATOM 797 N N . GLN A 1 97 ? 2.766 6.273 10.409 1.00 92.81 97 GLN A N 1
ATOM 798 C CA . GLN A 1 97 ? 1.853 6.141 9.268 1.00 92.81 97 GLN A CA 1
ATOM 799 C C . GLN A 1 97 ? 2.074 7.265 8.248 1.00 92.81 97 GLN A C 1
ATOM 801 O O . GLN A 1 97 ? 2.150 7.014 7.046 1.00 92.81 97 GLN A O 1
ATOM 806 N N . GLN A 1 98 ? 2.243 8.505 8.721 1.00 93.38 98 GLN A N 1
ATOM 807 C CA . GLN A 1 98 ? 2.524 9.639 7.844 1.00 93.38 98 GLN A CA 1
ATOM 808 C C . GLN A 1 98 ? 3.875 9.502 7.124 1.00 93.38 98 GLN A C 1
ATOM 810 O O . GLN A 1 98 ? 3.952 9.808 5.935 1.00 93.38 98 GLN A O 1
ATOM 815 N N . LYS A 1 99 ? 4.920 9.003 7.801 1.00 92.44 99 LYS A N 1
ATOM 816 C CA . LYS A 1 99 ? 6.223 8.733 7.164 1.00 92.44 99 LYS A CA 1
ATOM 817 C C . LYS A 1 99 ? 6.101 7.689 6.058 1.00 92.44 99 LYS A C 1
ATOM 819 O O . LYS A 1 99 ? 6.555 7.946 4.949 1.00 92.44 99 LYS A O 1
ATOM 824 N N . VAL A 1 100 ? 5.417 6.578 6.332 1.00 93.31 100 VAL A N 1
ATOM 825 C CA . VAL A 1 100 ? 5.134 5.530 5.339 1.00 93.31 100 VAL A CA 1
ATOM 826 C C . VAL A 1 100 ? 4.407 6.119 4.129 1.00 93.31 100 VAL A C 1
ATOM 828 O O . VAL A 1 100 ? 4.797 5.884 2.989 1.00 93.31 100 VAL A O 1
ATOM 831 N N . ILE A 1 101 ? 3.369 6.929 4.356 1.00 94.50 101 ILE A N 1
ATOM 832 C CA . ILE A 1 101 ? 2.627 7.591 3.276 1.00 94.50 101 ILE A CA 1
ATOM 833 C C . ILE A 1 101 ? 3.550 8.469 2.421 1.00 94.50 101 ILE A C 1
ATOM 835 O O . ILE A 1 101 ? 3.433 8.471 1.194 1.00 94.50 101 ILE A O 1
ATOM 839 N N . ASP A 1 102 ? 4.451 9.226 3.041 1.00 91.38 102 ASP A N 1
ATOM 840 C CA . ASP A 1 102 ? 5.356 10.113 2.315 1.00 91.38 102 ASP A CA 1
ATOM 841 C C . ASP A 1 102 ? 6.431 9.339 1.535 1.00 91.38 102 ASP A C 1
ATOM 843 O O . ASP A 1 102 ? 6.733 9.713 0.402 1.00 91.38 102 ASP A O 1
ATOM 847 N N . GLU A 1 103 ? 6.924 8.217 2.061 1.00 92.69 103 GLU A N 1
ATOM 848 C CA . GLU A 1 103 ? 7.811 7.297 1.334 1.00 92.69 103 GLU A CA 1
ATOM 849 C C . GLU A 1 103 ? 7.112 6.690 0.107 1.00 92.69 103 GLU A C 1
ATOM 851 O O . GLU A 1 103 ? 7.643 6.746 -1.005 1.00 92.69 103 GLU A O 1
ATOM 856 N N . VAL A 1 104 ? 5.862 6.236 0.250 1.00 93.25 104 VAL A N 1
ATOM 857 C CA . VAL A 1 104 ? 5.065 5.728 -0.881 1.00 93.25 104 VAL A CA 1
ATOM 858 C C . VAL A 1 104 ? 4.850 6.806 -1.949 1.00 93.25 104 VAL A C 1
ATOM 860 O O . VAL A 1 104 ? 4.927 6.515 -3.145 1.00 93.25 104 VAL A O 1
ATOM 863 N N . LYS A 1 105 ? 4.618 8.070 -1.563 1.00 92.50 105 LYS A N 1
ATOM 864 C CA . LYS A 1 105 ? 4.509 9.181 -2.530 1.00 92.50 105 LYS A CA 1
ATOM 865 C C . LYS A 1 105 ? 5.798 9.376 -3.327 1.00 92.50 105 LYS A C 1
ATOM 867 O O . LYS A 1 105 ? 5.721 9.683 -4.518 1.00 92.50 105 LYS A O 1
ATOM 872 N N . VAL A 1 106 ? 6.964 9.200 -2.702 1.00 90.50 106 VAL A N 1
ATOM 873 C CA . VAL A 1 106 ? 8.260 9.273 -3.394 1.00 90.50 106 VAL A CA 1
ATOM 874 C C . VAL A 1 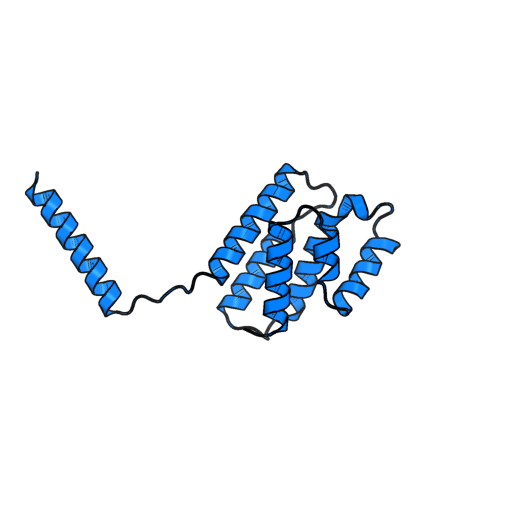106 ? 8.369 8.159 -4.440 1.00 90.50 106 VAL A C 1
ATOM 876 O O . VAL A 1 106 ? 8.694 8.454 -5.594 1.00 90.50 106 VAL A O 1
ATOM 879 N N . CYS A 1 107 ? 8.002 6.920 -4.096 1.00 89.12 107 CYS A N 1
ATOM 880 C CA . CYS A 1 107 ? 7.968 5.797 -5.044 1.00 89.12 107 CYS A CA 1
ATOM 881 C C . CYS A 1 107 ? 6.960 6.018 -6.190 1.00 89.12 107 CYS A C 1
ATOM 883 O O . CYS A 1 107 ? 7.257 5.768 -7.357 1.00 89.12 107 CYS A O 1
ATOM 885 N N . LEU A 1 108 ? 5.772 6.566 -5.917 1.00 89.06 108 LEU A N 1
ATOM 886 C CA . LEU A 1 108 ? 4.813 6.930 -6.975 1.00 89.06 108 LEU A CA 1
ATOM 887 C C . LEU A 1 108 ? 5.371 8.023 -7.910 1.00 89.06 108 LEU A C 1
ATOM 889 O O . LEU A 1 108 ? 5.152 8.006 -9.129 1.00 89.06 108 LEU A O 1
ATOM 893 N N . GLY A 1 109 ? 6.145 8.958 -7.355 1.00 83.38 109 GLY A N 1
ATOM 894 C CA . GLY A 1 109 ? 6.909 9.944 -8.114 1.00 83.38 109 GLY A CA 1
ATOM 895 C C . GLY A 1 109 ? 7.920 9.296 -9.066 1.00 83.38 109 GLY A C 1
ATOM 896 O O . GLY A 1 109 ? 7.992 9.669 -10.234 1.00 83.38 109 GLY A O 1
ATOM 897 N N . SER A 1 110 ? 8.665 8.280 -8.622 1.00 73.19 110 SER A N 1
ATOM 898 C CA . SER A 1 110 ? 9.666 7.598 -9.461 1.00 73.19 110 SER A CA 1
ATOM 899 C C . SER A 1 110 ? 9.032 6.797 -10.614 1.00 73.19 110 SER A C 1
ATOM 901 O O . SER A 1 110 ? 9.574 6.748 -11.728 1.00 73.19 110 SER A O 1
ATOM 903 N N . LEU A 1 111 ? 7.828 6.249 -10.407 1.00 73.69 111 LEU A N 1
ATOM 904 C CA . LEU A 1 111 ? 7.065 5.565 -11.453 1.00 73.69 111 LEU A CA 1
ATOM 905 C C . LEU A 1 111 ? 6.583 6.539 -12.547 1.00 73.69 111 LEU A C 1
ATOM 907 O O . LEU A 1 111 ? 6.675 6.223 -13.739 1.00 73.69 111 LEU A O 1
ATOM 911 N N . SER A 1 112 ? 6.134 7.732 -12.144 1.00 55.38 112 SER A N 1
ATOM 912 C CA . SER A 1 112 ? 5.606 8.793 -13.018 1.00 55.38 112 SER A CA 1
ATOM 913 C C . SER A 1 112 ? 6.678 9.661 -13.677 1.00 55.38 112 SER A C 1
ATOM 915 O O . SER A 1 112 ? 6.409 10.269 -14.713 1.00 55.38 112 SER A O 1
ATOM 917 N N . ILE A 1 113 ? 7.906 9.675 -13.154 1.00 42.38 113 ILE A N 1
ATOM 918 C CA . ILE A 1 113 ? 9.051 10.270 -13.840 1.00 42.38 113 ILE A CA 1
ATOM 919 C C . ILE A 1 113 ? 9.500 9.284 -14.928 1.00 42.38 113 ILE A C 1
ATOM 921 O O . ILE A 1 113 ? 10.082 8.235 -14.619 1.00 42.38 113 ILE A O 1
ATOM 925 N N . PRO A 1 114 ? 9.285 9.561 -16.229 1.00 38.22 114 PRO A N 1
ATOM 926 C CA . PRO A 1 114 ? 10.154 8.964 -17.218 1.00 38.22 114 PRO A CA 1
ATOM 927 C C . PRO A 1 114 ? 11.542 9.491 -16.871 1.00 38.22 114 PRO A C 1
ATOM 929 O O . PRO A 1 114 ? 11.800 10.691 -16.982 1.00 38.22 114 PRO A O 1
ATOM 932 N N . VAL A 1 115 ? 12.450 8.623 -16.429 1.00 41.72 115 VAL A N 1
ATOM 933 C CA . VAL A 1 115 ? 13.866 8.955 -16.538 1.00 41.72 115 VAL A CA 1
ATOM 934 C C . VAL A 1 115 ? 14.097 9.060 -18.038 1.00 41.72 115 VAL A C 1
ATOM 936 O O . VAL A 1 115 ? 14.284 8.066 -18.735 1.00 41.72 115 VAL A O 1
ATOM 939 N N . ARG A 1 116 ? 13.961 10.279 -18.568 1.00 44.28 116 ARG A N 1
ATOM 940 C CA . ARG A 1 116 ? 14.373 10.609 -19.920 1.00 44.28 116 ARG A CA 1
ATOM 941 C C . ARG A 1 116 ? 15.863 10.342 -19.906 1.00 44.28 116 ARG A C 1
ATOM 943 O O . ARG A 1 116 ? 16.626 11.131 -19.352 1.00 44.28 116 ARG A O 1
ATOM 950 N N . HIS A 1 117 ? 16.269 9.201 -20.453 1.00 50.88 117 HIS A N 1
ATOM 951 C CA . HIS A 1 117 ? 17.660 8.991 -20.789 1.00 50.88 117 HIS A CA 1
ATOM 952 C C . HIS A 1 117 ? 18.030 10.151 -21.701 1.00 50.88 117 HIS A C 1
ATOM 954 O O . HIS A 1 117 ? 17.555 10.232 -22.834 1.00 50.88 117 HIS A O 1
ATOM 960 N N . LEU A 1 118 ? 18.793 11.099 -21.157 1.00 50.22 118 LEU A N 1
ATOM 961 C CA . LEU A 1 118 ? 19.350 12.177 -21.946 1.00 50.22 118 LEU A CA 1
ATOM 962 C C . LEU A 1 118 ? 20.088 11.501 -23.095 1.00 50.22 118 LEU A C 1
ATOM 964 O O . LEU A 1 118 ? 20.942 10.632 -22.891 1.00 50.22 118 LEU A O 1
ATOM 968 N N . THR A 1 119 ? 19.710 11.857 -24.312 1.00 62.22 119 THR A N 1
ATOM 969 C CA . THR A 1 119 ? 20.418 11.399 -25.499 1.00 62.22 119 THR A CA 1
ATOM 970 C C . THR A 1 119 ? 21.886 11.814 -25.382 1.00 62.22 119 THR A C 1
ATOM 972 O O . THR A 1 119 ? 22.227 12.776 -24.687 1.00 62.22 119 THR A O 1
ATOM 975 N N . LYS A 1 120 ? 22.796 11.107 -26.063 1.00 61.91 120 LYS A N 1
ATOM 976 C CA . LYS A 1 120 ? 24.231 11.447 -26.018 1.00 61.91 120 LYS A CA 1
ATOM 977 C C . LYS A 1 120 ? 24.487 12.927 -26.347 1.00 61.91 120 LYS A C 1
ATOM 979 O O . LYS A 1 120 ? 25.367 13.526 -25.739 1.00 61.91 120 LYS A O 1
ATOM 984 N N . SER A 1 121 ? 23.692 13.515 -27.245 1.00 69.31 121 SER A N 1
ATOM 985 C CA . SER A 1 121 ? 23.733 14.943 -27.575 1.00 69.31 121 SER A CA 1
ATOM 986 C C . SER A 1 121 ? 23.293 15.841 -26.418 1.00 69.31 121 SER A C 1
ATOM 988 O O . SER A 1 121 ? 23.959 16.829 -26.146 1.00 69.31 121 SER A O 1
ATOM 990 N N . GLU A 1 122 ? 22.238 15.489 -25.683 1.00 55.91 122 GLU A N 1
ATOM 991 C CA . GLU A 1 122 ? 21.776 16.277 -24.529 1.00 55.91 122 GLU A CA 1
ATOM 992 C C . GLU A 1 122 ? 22.761 16.200 -23.353 1.00 55.91 122 GLU A C 1
ATOM 994 O O . GLU A 1 122 ? 23.045 17.212 -22.711 1.00 55.91 122 GLU A O 1
ATOM 999 N N . ILE A 1 123 ? 23.355 15.023 -23.109 1.00 71.56 123 ILE A N 1
ATOM 100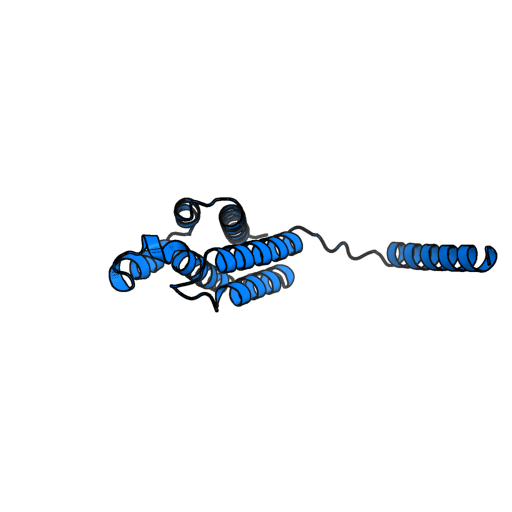0 C CA . ILE A 1 123 ? 24.442 14.858 -22.128 1.00 71.56 123 ILE A CA 1
ATOM 1001 C C . ILE A 1 123 ? 25.647 15.722 -22.518 1.00 71.56 123 ILE A C 1
ATOM 1003 O O . ILE A 1 123 ? 26.274 16.339 -21.655 1.00 71.56 123 ILE A O 1
ATOM 1007 N N . GLN A 1 124 ? 25.974 15.775 -23.809 1.00 73.56 124 GLN A N 1
ATOM 1008 C CA . GLN A 1 124 ? 27.082 16.575 -24.316 1.00 73.56 124 GLN A CA 1
ATOM 1009 C C . GLN A 1 124 ? 26.817 18.079 -24.151 1.00 73.56 124 GLN A C 1
ATOM 1011 O O . GLN A 1 124 ? 27.662 18.773 -23.588 1.00 73.56 124 GLN A O 1
ATOM 1016 N N . SER A 1 125 ? 25.625 18.563 -24.513 1.00 77.88 125 SER A N 1
ATOM 1017 C CA . SER A 1 125 ? 25.241 19.968 -24.325 1.00 77.88 125 SER A CA 1
ATOM 1018 C C . SER A 1 125 ? 25.270 20.395 -22.855 1.00 77.88 125 SER A C 1
ATOM 1020 O O . SER A 1 125 ? 25.712 21.497 -22.537 1.00 77.88 125 SER A O 1
ATOM 1022 N N . LEU A 1 126 ? 24.869 19.517 -21.930 1.00 71.50 126 LEU A N 1
ATOM 1023 C CA . LEU A 1 126 ? 24.953 19.791 -20.491 1.00 71.50 126 LEU A CA 1
ATOM 1024 C C . LEU A 1 126 ? 26.402 19.861 -19.990 1.00 71.50 126 LEU A C 1
ATOM 1026 O O . LEU A 1 126 ? 26.730 20.706 -19.154 1.00 71.50 126 LEU A O 1
ATOM 1030 N N . ARG A 1 127 ? 27.290 19.000 -20.504 1.00 76.69 127 ARG A N 1
ATOM 1031 C CA . ARG A 1 127 ? 28.725 19.032 -20.170 1.00 76.69 127 ARG A CA 1
ATOM 1032 C C . ARG A 1 127 ? 29.397 20.304 -20.680 1.00 76.69 127 ARG A C 1
ATOM 1034 O O . ARG A 1 127 ? 30.210 20.878 -19.958 1.00 76.69 127 ARG A O 1
ATOM 1041 N N . GLU A 1 128 ? 29.050 20.744 -21.884 1.00 83.06 128 GLU A N 1
ATOM 1042 C CA . GLU A 1 128 ? 29.553 21.983 -22.487 1.00 83.06 128 GLU A CA 1
ATOM 1043 C C . GLU A 1 128 ? 29.036 23.212 -21.737 1.00 83.06 128 GLU A C 1
ATOM 1045 O O . GLU A 1 128 ? 29.833 24.038 -21.306 1.00 83.06 128 GLU A O 1
ATOM 1050 N N . SER A 1 129 ? 27.736 23.265 -21.435 1.00 76.69 129 SER A N 1
ATOM 1051 C CA . SER A 1 129 ? 27.142 24.348 -20.644 1.00 76.69 129 SER A CA 1
ATOM 1052 C C . SER A 1 129 ? 27.782 24.481 -19.255 1.00 76.69 129 SER A C 1
ATOM 1054 O O . SER A 1 129 ? 28.111 25.586 -18.820 1.00 76.69 129 SER A O 1
ATOM 1056 N N . LYS A 1 130 ? 28.039 23.356 -18.570 1.00 76.75 130 LYS A N 1
ATOM 1057 C CA . LYS A 1 130 ? 28.721 23.350 -17.266 1.00 76.75 130 LYS A CA 1
ATOM 1058 C C . LYS A 1 130 ? 30.174 23.822 -17.370 1.00 76.75 130 LYS A C 1
ATOM 1060 O O . LYS A 1 130 ? 30.652 24.536 -16.489 1.00 76.75 130 LYS A O 1
ATOM 1065 N N . ARG A 1 131 ? 30.874 23.424 -18.434 1.00 79.25 131 ARG A N 1
ATOM 1066 C CA . ARG A 1 131 ? 32.253 23.841 -18.712 1.00 79.25 131 ARG A CA 1
ATOM 1067 C C . ARG A 1 131 ? 32.327 25.347 -18.982 1.00 79.25 131 ARG A C 1
ATOM 1069 O O . ARG A 1 131 ? 33.167 26.020 -18.394 1.00 79.25 131 ARG A O 1
ATOM 1076 N N . ASP A 1 132 ? 31.413 25.880 -19.783 1.00 83.75 132 ASP A N 1
ATOM 1077 C CA . ASP A 1 132 ? 31.337 27.311 -20.080 1.00 83.75 132 ASP A CA 1
ATOM 1078 C C . ASP A 1 132 ? 30.986 28.141 -18.844 1.00 83.75 132 ASP A C 1
ATOM 1080 O O . ASP A 1 132 ? 31.575 29.198 -18.621 1.00 83.75 132 ASP A O 1
ATOM 1084 N N . ALA A 1 133 ? 30.059 27.662 -18.010 1.00 75.94 133 ALA A N 1
ATOM 1085 C CA . ALA A 1 133 ? 29.721 28.316 -16.748 1.00 75.94 133 ALA A CA 1
ATOM 1086 C C . ALA A 1 133 ? 30.933 28.386 -15.803 1.00 75.94 133 ALA A C 1
ATOM 1088 O O . ALA A 1 133 ? 31.202 29.435 -15.219 1.00 75.94 133 ALA A O 1
ATOM 1089 N N . TYR A 1 134 ? 31.701 27.298 -15.706 1.00 80.31 134 TYR A N 1
ATOM 1090 C CA . TYR A 1 134 ? 32.936 27.256 -14.925 1.00 80.31 134 TYR A CA 1
ATOM 1091 C C . TYR A 1 134 ? 33.987 28.245 -15.448 1.00 80.31 134 TYR A C 1
ATOM 1093 O O . TYR A 1 134 ? 34.554 29.007 -14.667 1.00 80.31 134 TYR A O 1
ATOM 1101 N N . TYR A 1 135 ? 34.213 28.292 -16.764 1.00 80.69 135 TYR A N 1
ATOM 1102 C CA . TYR A 1 135 ? 35.173 29.230 -17.347 1.00 80.69 135 TYR A CA 1
ATOM 1103 C C . TYR A 1 135 ? 34.746 30.690 -17.199 1.00 80.69 135 TYR A C 1
ATOM 1105 O O . TYR A 1 135 ? 35.591 31.535 -16.918 1.00 80.69 135 TYR A O 1
ATOM 1113 N N . LYS A 1 136 ? 33.449 30.998 -17.315 1.00 80.12 136 LYS A N 1
ATOM 1114 C CA . LYS A 1 136 ? 32.928 32.346 -17.037 1.00 80.12 136 LYS A CA 1
ATOM 1115 C C . LYS A 1 136 ? 33.154 32.757 -15.585 1.00 80.12 136 LYS A C 1
ATOM 1117 O O . LYS A 1 136 ? 33.545 33.890 -15.342 1.00 80.12 136 LYS A O 1
ATOM 1122 N N . MET A 1 137 ? 32.958 31.838 -14.640 1.00 74.19 137 MET A N 1
ATOM 1123 C CA . MET A 1 137 ? 33.213 32.095 -13.221 1.00 74.19 137 MET A CA 1
ATOM 1124 C C . MET A 1 137 ? 34.704 32.331 -12.944 1.00 74.19 137 MET A C 1
ATOM 1126 O O . MET A 1 137 ? 35.049 33.225 -12.183 1.00 74.19 137 MET A O 1
ATOM 1130 N N . MET A 1 138 ? 35.589 31.573 -13.597 1.00 78.31 138 MET A N 1
ATOM 1131 C CA . MET A 1 138 ? 37.041 31.759 -13.487 1.00 78.31 138 MET A CA 1
ATOM 1132 C C . MET A 1 138 ? 37.552 33.031 -14.171 1.00 78.31 138 MET A C 1
ATOM 1134 O O . MET A 1 138 ? 38.561 33.565 -13.743 1.00 78.31 138 MET A O 1
ATOM 1138 N N . ALA A 1 139 ? 36.877 33.520 -15.214 1.00 73.69 139 ALA A N 1
ATOM 1139 C CA . ALA A 1 139 ? 37.230 34.768 -15.896 1.00 73.69 139 ALA A CA 1
ATOM 1140 C C . ALA A 1 139 ? 36.714 36.032 -15.177 1.00 73.69 139 ALA A C 1
ATOM 1142 O O . ALA A 1 139 ? 37.065 37.143 -15.566 1.00 73.69 139 ALA A O 1
ATOM 1143 N N . MET A 1 140 ? 35.838 35.863 -14.181 1.00 61.03 140 MET A N 1
ATOM 1144 C CA . MET A 1 140 ? 35.303 36.934 -13.330 1.00 61.03 140 MET A CA 1
ATOM 1145 C C . MET A 1 140 ? 36.042 37.063 -11.984 1.00 61.03 140 MET A C 1
ATOM 1147 O O . MET A 1 140 ? 35.730 37.983 -11.228 1.00 61.03 140 MET A O 1
ATOM 1151 N N . ASN A 1 141 ? 36.997 36.167 -11.706 1.00 49.50 141 ASN A N 1
ATOM 1152 C CA . ASN A 1 141 ? 37.959 36.241 -10.600 1.00 49.50 141 ASN A CA 1
ATOM 1153 C C . ASN A 1 141 ? 39.323 36.720 -11.111 1.00 49.50 141 ASN A C 1
ATOM 1155 O O . ASN A 1 141 ? 40.078 37.274 -10.284 1.00 49.50 141 ASN A O 1
#

Organism: NCBI:txid1906745

Foldseek 3Di:
DDPLLVLLLVLLVCLLPDPPLVVSVVSQDPVLVVVLCCQVPPPDPCSVLQSLLSSLVSLLVSLVVCVPVDDPQSVVLSVQSNVLNVPDDSPDDPVSSNVSSVSSVVSSVSVPDPPPPQDPVSVVVVVVVVVVVVVVVVVVD

Secondary structure (DSSP, 8-state):
--HHHHHHHHHHHHHTT-S-HHHHHTTS-HHHHHHHHHIIIII-SSGGGGHHHHHHHHHHHHHHTTTTSS-HHHHHHHHHHHHHHHT--TT--HHHHHHHHHHHHHHHHHHHS------HHHHHHHHHHHHHHHHHHHHT-

Radius of gyration: 20.99 Å; chains: 1; bounding box: 51×51×45 Å